Protein AF-A0A9X2JE69-F1 (afdb_monomer_lite)

Secondary structure (DSSP, 8-state):
---TTS-HHHHHHHHHHHHHHTTSSSHHHHHHHHHHHTT--HHHHHHHHHHHHHHHHHHHHHHT----------

Structure (mmCIF, N/CA/C/O backbone):
data_AF-A0A9X2JE69-F1
#
_entry.id   AF-A0A9X2JE69-F1
#
loop_
_atom_site.group_PDB
_atom_site.id
_atom_site.type_symbol
_atom_site.label_atom_id
_atom_site.label_alt_id
_atom_site.label_comp_id
_atom_site.label_asym_id
_atom_site.label_entity_id
_atom_site.label_seq_id
_atom_site.pdbx_PDB_ins_code
_atom_site.Cartn_x
_atom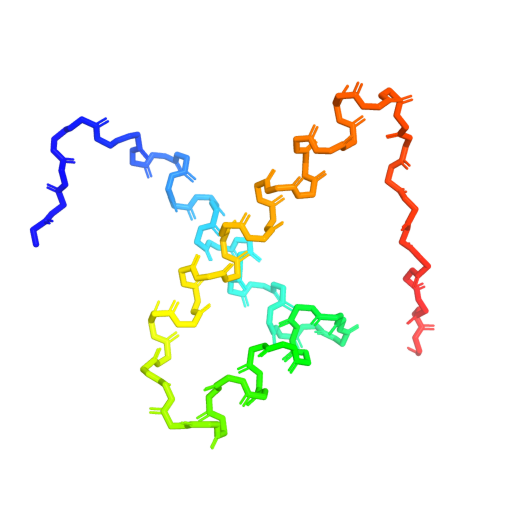_site.Cartn_y
_atom_site.Cartn_z
_atom_site.occupancy
_atom_site.B_iso_or_equiv
_atom_site.auth_seq_id
_atom_site.auth_comp_id
_atom_site.auth_asym_id
_atom_site.auth_atom_id
_atom_site.pdbx_PDB_model_num
ATOM 1 N N . LYS A 1 1 ? 15.231 11.680 -3.250 1.00 53.22 1 LYS A N 1
ATOM 2 C CA . LYS A 1 1 ? 15.274 12.606 -2.091 1.00 53.22 1 LYS A CA 1
ATOM 3 C C . LYS A 1 1 ? 13.950 12.482 -1.337 1.00 53.22 1 LYS A C 1
ATOM 5 O O . LYS A 1 1 ? 12.909 12.537 -1.979 1.00 53.22 1 LYS A O 1
ATOM 10 N N . LEU A 1 2 ? 13.966 12.177 -0.038 1.00 60.66 2 LEU A N 1
ATOM 11 C CA . LEU A 1 2 ? 12.743 12.083 0.774 1.00 60.66 2 LEU A CA 1
ATOM 12 C C . LEU A 1 2 ? 12.351 13.495 1.240 1.00 60.66 2 LEU A C 1
ATOM 14 O O . LEU A 1 2 ? 13.237 14.266 1.593 1.00 60.66 2 LEU A O 1
ATOM 18 N N . SER A 1 3 ? 11.059 13.839 1.201 1.00 71.75 3 SER A N 1
ATOM 19 C CA . SER A 1 3 ? 10.568 15.133 1.701 1.00 71.75 3 SER A CA 1
ATOM 20 C C . SER A 1 3 ? 10.827 15.257 3.204 1.00 71.75 3 SER A C 1
ATOM 22 O O . SER A 1 3 ? 10.609 14.295 3.940 1.00 71.75 3 SER A O 1
ATOM 24 N N . VAL A 1 4 ? 11.265 16.437 3.648 1.00 72.06 4 VAL A N 1
ATOM 25 C CA . VAL A 1 4 ? 11.470 16.762 5.071 1.00 72.06 4 VAL A CA 1
ATOM 26 C C . VAL A 1 4 ? 10.141 16.746 5.836 1.00 72.06 4 VAL A C 1
ATOM 28 O O . VAL A 1 4 ? 10.112 16.368 6.999 1.00 72.06 4 VAL A O 1
ATOM 31 N N . PHE A 1 5 ? 9.031 17.044 5.155 1.00 76.50 5 PHE A N 1
ATOM 32 C CA . PHE A 1 5 ? 7.679 17.057 5.723 1.00 76.50 5 PHE A CA 1
ATOM 33 C C . PHE A 1 5 ? 7.038 15.667 5.856 1.00 76.50 5 PHE A C 1
ATOM 35 O O . PHE A 1 5 ? 5.890 15.554 6.274 1.00 76.50 5 PHE A O 1
ATOM 42 N N . ALA A 1 6 ? 7.726 14.597 5.450 1.00 76.94 6 ALA A N 1
ATOM 43 C CA . ALA A 1 6 ? 7.166 13.254 5.529 1.00 76.94 6 ALA A CA 1
ATOM 44 C C . ALA A 1 6 ? 7.374 12.650 6.923 1.00 76.94 6 ALA A C 1
ATOM 46 O O . ALA A 1 6 ? 8.514 12.505 7.367 1.00 76.94 6 ALA A O 1
ATOM 47 N N . ASP A 1 7 ? 6.292 12.183 7.550 1.00 87.06 7 ASP A N 1
ATOM 48 C CA . ASP A 1 7 ? 6.386 11.311 8.721 1.00 87.06 7 ASP A CA 1
ATOM 49 C C . ASP A 1 7 ? 7.088 10.001 8.332 1.00 87.06 7 ASP A C 1
ATOM 51 O O . ASP A 1 7 ? 6.562 9.145 7.606 1.00 87.06 7 ASP A O 1
ATOM 55 N N . LYS A 1 8 ? 8.331 9.868 8.796 1.00 86.94 8 LYS A N 1
ATOM 56 C CA . LYS A 1 8 ? 9.202 8.734 8.482 1.00 86.94 8 LYS A CA 1
ATOM 57 C C . LYS A 1 8 ? 8.712 7.447 9.139 1.00 86.94 8 LYS A C 1
ATOM 59 O O . LYS A 1 8 ? 8.867 6.381 8.537 1.00 86.94 8 LYS A O 1
ATOM 64 N N . SER A 1 9 ? 8.121 7.537 10.330 1.00 91.38 9 SER A N 1
ATOM 65 C CA 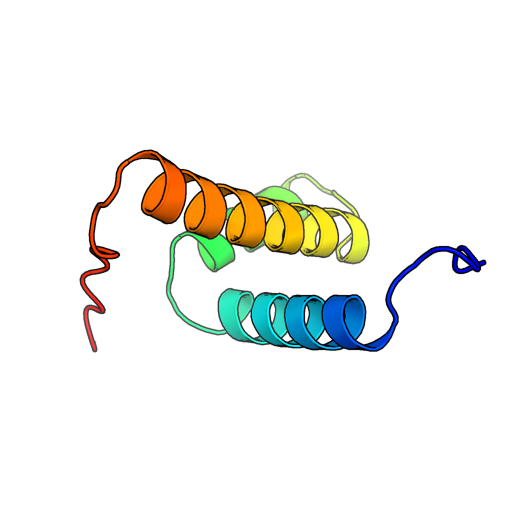. SER A 1 9 ? 7.633 6.371 11.068 1.00 91.38 9 SER A CA 1
ATOM 66 C C . SER A 1 9 ? 6.440 5.760 10.333 1.00 91.38 9 SER A C 1
ATOM 68 O O . SER A 1 9 ? 6.490 4.600 9.915 1.00 91.38 9 SER A O 1
ATOM 70 N N . MET A 1 10 ? 5.446 6.591 10.013 1.00 91.06 10 MET A N 1
ATOM 71 C CA . MET A 1 10 ? 4.234 6.193 9.306 1.00 91.06 10 MET A CA 1
ATOM 72 C C . MET A 1 10 ? 4.563 5.631 7.922 1.00 91.06 10 MET A C 1
ATOM 74 O O . MET A 1 10 ? 4.058 4.583 7.511 1.00 91.06 10 MET A O 1
ATOM 78 N N . LYS A 1 11 ? 5.480 6.287 7.200 1.00 90.62 11 LYS A N 1
ATOM 79 C CA . LYS A 1 11 ? 5.935 5.817 5.887 1.00 90.62 11 LYS A CA 1
ATOM 80 C C . LYS A 1 11 ? 6.583 4.433 5.954 1.00 90.62 11 LYS A C 1
ATOM 82 O O . LYS A 1 11 ? 6.375 3.639 5.034 1.00 90.62 11 LYS A O 1
ATOM 87 N N . SER A 1 12 ? 7.350 4.156 7.006 1.00 93.25 12 SER A N 1
ATOM 88 C CA . SER A 1 12 ? 8.026 2.870 7.203 1.00 93.25 12 SER A CA 1
ATOM 89 C C . SER A 1 12 ? 7.021 1.762 7.506 1.00 93.25 12 SER A C 1
ATOM 91 O O . SER A 1 12 ? 7.045 0.724 6.845 1.00 93.25 12 SER A O 1
ATOM 93 N N . VAL A 1 13 ? 6.068 2.017 8.407 1.00 95.50 13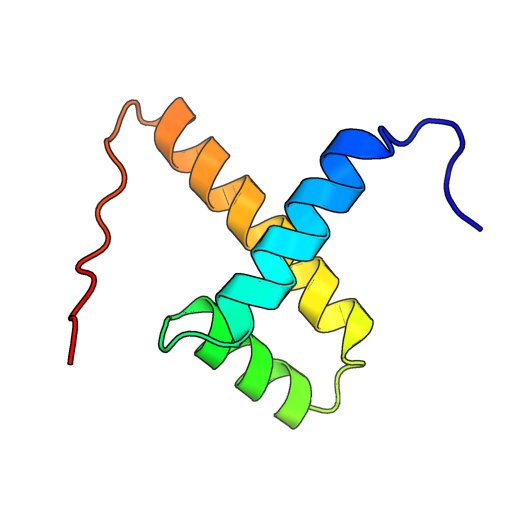 VAL A N 1
ATOM 94 C CA . VAL A 1 13 ? 4.992 1.069 8.741 1.00 95.50 13 VAL A CA 1
ATOM 95 C C . VAL A 1 13 ? 4.160 0.725 7.506 1.00 95.50 13 VAL A C 1
ATOM 97 O O . VAL A 1 13 ? 3.989 -0.449 7.182 1.00 95.50 13 VAL A O 1
ATOM 100 N N . LEU A 1 14 ? 3.710 1.729 6.746 1.00 94.81 14 LEU A N 1
ATOM 101 C CA . LEU A 1 14 ? 2.941 1.504 5.517 1.00 94.81 14 LEU A CA 1
ATOM 102 C C . LEU A 1 14 ? 3.741 0.737 4.461 1.00 94.81 14 LEU A C 1
ATOM 104 O O . LEU A 1 14 ? 3.181 -0.063 3.710 1.00 94.81 14 LEU A O 1
ATOM 108 N N . HIS A 1 15 ? 5.049 0.976 4.378 1.00 95.12 15 HIS A N 1
ATOM 109 C CA . HIS A 1 15 ? 5.919 0.236 3.472 1.00 95.12 15 HIS A CA 1
ATOM 110 C C . HIS A 1 15 ? 6.022 -1.240 3.855 1.00 95.12 15 HIS A C 1
ATOM 112 O O . HIS A 1 15 ? 5.828 -2.096 2.991 1.00 95.12 15 HIS A O 1
ATOM 118 N N . LEU A 1 16 ? 6.245 -1.540 5.135 1.00 96.56 16 LEU A N 1
ATOM 119 C CA . LEU A 1 16 ? 6.270 -2.911 5.644 1.00 96.56 16 LEU A CA 1
ATOM 120 C C . LEU A 1 16 ? 4.915 -3.608 5.458 1.00 96.56 16 LEU A C 1
ATOM 122 O O . LEU A 1 16 ? 4.874 -4.740 4.977 1.00 96.56 16 LEU A O 1
ATOM 126 N N . ALA A 1 17 ? 3.808 -2.914 5.734 1.00 95.25 17 ALA A N 1
ATOM 127 C CA . ALA A 1 17 ? 2.459 -3.429 5.514 1.00 95.25 17 ALA A CA 1
ATOM 128 C C . ALA A 1 17 ? 2.216 -3.784 4.039 1.00 95.25 17 ALA A C 1
ATOM 130 O O . ALA A 1 17 ? 1.746 -4.878 3.734 1.00 95.25 17 ALA A O 1
ATOM 131 N N . ALA A 1 18 ? 2.598 -2.904 3.107 1.00 96.12 18 ALA A N 1
ATOM 132 C CA . ALA A 1 18 ? 2.481 -3.178 1.677 1.00 96.12 18 ALA A CA 1
ATOM 133 C C . ALA A 1 18 ? 3.374 -4.348 1.230 1.00 96.12 18 ALA A C 1
ATOM 135 O O . ALA A 1 18 ? 2.929 -5.179 0.440 1.00 96.12 18 ALA A O 1
ATOM 136 N N . MET A 1 19 ? 4.603 -4.443 1.749 1.00 96.62 19 MET A N 1
ATOM 137 C CA . MET A 1 19 ? 5.523 -5.553 1.466 1.00 96.62 19 MET A CA 1
ATOM 138 C C . MET A 1 19 ? 4.988 -6.894 1.978 1.00 96.62 19 MET A C 1
ATOM 140 O O . MET A 1 19 ? 5.133 -7.905 1.293 1.00 96.62 19 MET A O 1
ATOM 144 N N . SER A 1 20 ? 4.349 -6.909 3.148 1.00 95.62 20 SER A N 1
ATOM 145 C CA . SER A 1 20 ? 3.676 -8.095 3.685 1.00 95.62 20 SER A CA 1
ATOM 146 C C . SER A 1 20 ? 2.442 -8.463 2.851 1.00 95.62 20 SER A C 1
ATOM 148 O O . SER A 1 20 ? 2.300 -9.603 2.404 1.00 95.62 20 SER A O 1
ATOM 150 N N . ALA A 1 21 ? 1.599 -7.478 2.529 1.00 93.06 21 ALA A N 1
ATOM 151 C CA . ALA A 1 21 ? 0.361 -7.685 1.782 1.00 93.06 21 ALA A CA 1
ATOM 152 C C . ALA A 1 21 ? 0.589 -8.337 0.410 1.00 93.06 21 ALA A C 1
ATOM 154 O O . ALA A 1 21 ? -0.180 -9.207 0.018 1.00 93.06 21 ALA A O 1
ATOM 155 N N . ILE A 1 22 ? 1.655 -7.980 -0.312 1.00 95.00 22 ILE A N 1
ATOM 156 C CA . ILE A 1 22 ? 1.938 -8.578 -1.630 1.00 95.00 22 ILE A CA 1
ATOM 157 C C . ILE A 1 22 ? 2.476 -10.019 -1.562 1.00 95.00 22 ILE A C 1
ATOM 159 O O . ILE A 1 22 ? 2.566 -10.677 -2.601 1.00 95.00 22 ILE A O 1
ATOM 163 N N . ARG A 1 23 ? 2.853 -10.518 -0.377 1.00 92.94 23 ARG A N 1
ATOM 164 C CA . ARG A 1 23 ? 3.344 -11.895 -0.182 1.00 92.94 23 ARG A CA 1
ATOM 165 C C . ARG A 1 23 ? 2.202 -12.884 0.050 1.00 92.94 23 ARG A C 1
ATOM 167 O O . ARG A 1 23 ? 2.287 -14.011 -0.427 1.00 92.94 23 ARG A O 1
ATOM 174 N N . ILE A 1 24 ? 1.134 -12.448 0.714 1.00 89.19 24 ILE A N 1
ATOM 175 C CA . ILE A 1 24 ? -0.035 -13.270 1.062 1.00 89.19 24 ILE A CA 1
ATOM 176 C C . ILE A 1 24 ? -1.022 -13.328 -0.118 1.00 89.19 24 ILE A C 1
ATOM 178 O O . ILE A 1 24 ? -1.109 -12.391 -0.914 1.00 89.19 24 ILE A O 1
ATOM 182 N N . ASN A 1 25 ? -1.775 -14.423 -0.258 1.00 86.88 25 ASN A N 1
ATOM 183 C CA . ASN A 1 25 ? -2.840 -14.539 -1.257 1.00 86.88 25 ASN A CA 1
ATOM 184 C C . ASN A 1 25 ? -4.019 -13.619 -0.906 1.00 86.88 25 ASN A C 1
ATOM 186 O O . ASN A 1 25 ? -4.877 -13.959 -0.105 1.00 86.88 25 ASN A O 1
ATOM 190 N N . ASN A 1 26 ? -4.037 -12.430 -1.506 1.00 88.31 26 ASN A N 1
ATOM 191 C CA . ASN A 1 26 ? -5.116 -11.457 -1.380 1.00 88.31 26 ASN A CA 1
ATOM 192 C C . ASN A 1 26 ? -5.243 -10.614 -2.659 1.00 88.31 26 ASN A C 1
ATOM 194 O O . ASN A 1 26 ? -4.442 -10.709 -3.598 1.00 88.31 26 ASN A O 1
ATOM 198 N N . ASP A 1 27 ? -6.240 -9.739 -2.669 1.00 91.19 27 ASP A N 1
ATOM 199 C CA . ASP A 1 27 ? -6.529 -8.837 -3.777 1.00 91.19 27 ASP A CA 1
ATOM 200 C C . ASP A 1 27 ? -5.400 -7.822 -4.072 1.00 91.19 27 ASP A C 1
ATOM 202 O O . ASP A 1 27 ? -5.163 -7.469 -5.232 1.00 91.19 27 ASP A O 1
ATOM 206 N N . LEU A 1 28 ? -4.635 -7.394 -3.060 1.00 93.88 28 LEU A N 1
ATOM 207 C CA . LEU A 1 28 ? -3.473 -6.512 -3.223 1.00 93.88 28 LEU A CA 1
ATOM 208 C C . LEU A 1 28 ? -2.313 -7.215 -3.938 1.00 93.88 28 LEU A C 1
ATOM 210 O O . LEU A 1 28 ? -1.659 -6.594 -4.780 1.00 93.88 28 LEU A O 1
ATOM 214 N N . ARG A 1 29 ? -2.078 -8.503 -3.666 1.00 94.38 29 ARG A N 1
ATOM 215 C CA . ARG A 1 29 ? -1.089 -9.322 -4.382 1.00 94.38 29 ARG A CA 1
ATOM 216 C C . ARG A 1 29 ? -1.482 -9.520 -5.838 1.00 94.38 29 ARG A C 1
ATOM 218 O O . ARG A 1 29 ? -0.631 -9.366 -6.715 1.00 94.38 29 ARG A O 1
ATOM 225 N N . VAL A 1 30 ? -2.753 -9.824 -6.109 1.00 95.44 30 VAL A N 1
ATOM 226 C CA . VAL A 1 30 ? -3.272 -9.939 -7.484 1.00 95.44 30 VAL A CA 1
ATOM 227 C C . VAL A 1 30 ? -3.076 -8.618 -8.231 1.00 95.44 30 VAL A C 1
ATOM 229 O O . VAL A 1 30 ? -2.529 -8.600 -9.335 1.00 95.44 30 VAL A O 1
ATOM 232 N N . TYR A 1 31 ? -3.428 -7.495 -7.598 1.00 95.38 31 TYR A N 1
ATOM 233 C CA . TYR A 1 31 ? -3.190 -6.162 -8.149 1.00 95.38 31 TYR A CA 1
ATOM 234 C C . TYR A 1 31 ? -1.704 -5.899 -8.429 1.00 95.38 31 TYR A C 1
ATOM 236 O O . TYR A 1 31 ? -1.364 -5.434 -9.519 1.00 95.38 31 TYR A O 1
ATOM 244 N N . TYR A 1 32 ? -0.822 -6.213 -7.475 1.00 96.94 32 TYR A N 1
ATOM 245 C CA . TYR A 1 32 ? 0.619 -6.024 -7.617 1.00 96.94 32 TYR A CA 1
ATOM 246 C C . TYR A 1 32 ? 1.167 -6.812 -8.808 1.00 96.94 32 TYR A C 1
ATOM 248 O O . TYR A 1 32 ? 1.787 -6.226 -9.695 1.00 96.94 32 TYR A O 1
ATOM 256 N N . LYS A 1 33 ? 0.881 -8.118 -8.874 1.00 97.06 33 LYS A N 1
ATOM 257 C CA . LYS A 1 33 ? 1.339 -8.992 -9.961 1.00 97.06 33 LYS A CA 1
ATOM 258 C C . LYS A 1 33 ? 0.865 -8.505 -11.323 1.00 97.06 33 LYS A C 1
ATOM 260 O O . LYS A 1 33 ? 1.677 -8.393 -12.234 1.00 97.06 33 LYS A O 1
ATOM 265 N N . ARG A 1 34 ? -0.418 -8.149 -11.442 1.00 98.00 34 ARG A N 1
ATOM 266 C CA . ARG A 1 34 ? -0.981 -7.618 -12.688 1.00 98.00 34 ARG A CA 1
ATOM 267 C C . ARG A 1 34 ? -0.266 -6.345 -13.133 1.00 98.00 34 ARG A C 1
ATOM 269 O O . ARG A 1 34 ? 0.135 -6.241 -14.282 1.00 98.00 34 ARG A O 1
ATOM 276 N N . LYS A 1 35 ? -0.063 -5.381 -12.229 1.00 97.50 35 LYS A N 1
ATOM 277 C CA . LYS A 1 35 ? 0.612 -4.119 -12.572 1.00 97.50 35 LYS A CA 1
ATOM 278 C C . LYS A 1 35 ? 2.093 -4.293 -12.902 1.00 97.50 35 LYS A C 1
ATOM 280 O O . LYS A 1 35 ? 2.597 -3.556 -13.742 1.00 97.50 35 LYS A O 1
ATOM 285 N N . VAL A 1 36 ? 2.773 -5.250 -12.277 1.00 97.56 36 VAL A N 1
ATOM 286 C CA . VAL A 1 36 ? 4.149 -5.609 -12.647 1.00 97.56 36 VAL A CA 1
ATOM 287 C C . VAL A 1 36 ? 4.186 -6.281 -14.025 1.00 97.56 36 VAL A C 1
ATOM 289 O O . VAL A 1 36 ? 5.060 -5.952 -14.818 1.00 97.56 36 VAL A O 1
ATOM 292 N N . ALA A 1 37 ? 3.221 -7.152 -14.341 1.00 97.88 37 ALA A N 1
ATOM 293 C CA . ALA A 1 37 ? 3.098 -7.780 -15.660 1.00 97.88 37 ALA A CA 1
ATOM 294 C C . ALA A 1 37 ? 2.782 -6.769 -16.779 1.00 97.88 37 ALA A C 1
ATOM 296 O O . ALA A 1 37 ? 3.259 -6.926 -17.894 1.00 97.88 37 ALA A O 1
ATOM 297 N N . GLU A 1 38 ? 2.066 -5.683 -16.469 1.00 97.44 38 GLU A N 1
ATOM 298 C CA . GLU A 1 38 ? 1.874 -4.525 -17.363 1.00 97.44 38 GLU A CA 1
ATOM 299 C C . GLU A 1 38 ? 3.170 -3.698 -17.588 1.00 97.44 38 GLU A C 1
ATOM 301 O O . GLU A 1 38 ? 3.118 -2.623 -18.180 1.00 97.44 38 GLU A O 1
ATOM 306 N N . GLY A 1 39 ? 4.326 -4.132 -17.070 1.00 97.12 39 GLY A N 1
ATOM 307 C CA . GLY A 1 39 ? 5.620 -3.462 -17.252 1.00 97.12 39 GLY A CA 1
ATOM 308 C C . GLY A 1 39 ? 5.888 -2.298 -16.293 1.00 97.12 39 GLY A C 1
ATOM 309 O O . GLY A 1 39 ? 6.877 -1.580 -16.445 1.00 97.12 39 GLY A O 1
ATOM 310 N N . LYS A 1 40 ? 5.041 -2.076 -15.278 1.00 96.81 40 LYS A N 1
ATOM 311 C CA . LYS A 1 40 ? 5.244 -0.964 -14.336 1.00 96.81 40 LYS A CA 1
ATOM 312 C C . LYS A 1 40 ? 6.382 -1.249 -13.360 1.00 96.81 40 LYS A C 1
ATOM 314 O O . LYS A 1 40 ? 6.513 -2.347 -12.818 1.00 96.81 40 LYS A O 1
ATOM 319 N N . ALA A 1 41 ? 7.146 -0.206 -13.036 1.00 97.56 41 ALA A N 1
ATOM 320 C CA . ALA A 1 41 ? 8.227 -0.288 -12.059 1.00 97.56 41 ALA A CA 1
ATOM 321 C C . ALA A 1 41 ? 7.722 -0.788 -10.692 1.00 97.56 41 ALA A C 1
ATOM 323 O O . ALA A 1 41 ? 6.817 -0.196 -10.096 1.00 97.56 41 ALA A O 1
ATOM 324 N N . LYS A 1 42 ? 8.362 -1.836 -10.157 1.00 96.19 42 LYS A N 1
ATOM 325 C CA . LYS A 1 42 ? 7.968 -2.516 -8.906 1.00 96.19 42 LYS A CA 1
ATOM 326 C C . LYS A 1 42 ? 7.745 -1.550 -7.737 1.00 96.19 42 LYS A C 1
ATOM 328 O O . LYS A 1 42 ? 6.763 -1.684 -7.011 1.00 96.19 42 LYS A O 1
ATOM 333 N N . MET A 1 43 ? 8.610 -0.544 -7.585 1.00 95.69 43 MET A N 1
ATOM 334 C CA . MET A 1 43 ? 8.491 0.465 -6.523 1.00 95.69 43 MET A CA 1
ATOM 335 C C . MET A 1 43 ? 7.288 1.399 -6.699 1.00 95.69 43 MET A C 1
ATOM 337 O O . MET A 1 43 ? 6.666 1.785 -5.708 1.00 95.69 43 MET A O 1
ATOM 341 N N . SER A 1 44 ? 6.923 1.728 -7.941 1.00 96.88 44 SER A N 1
ATOM 342 C CA . SER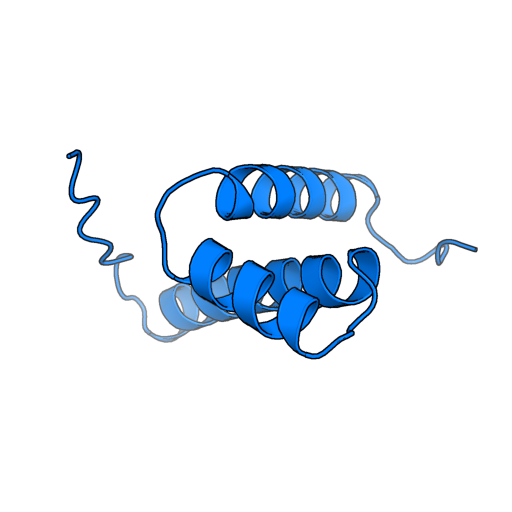 A 1 44 ? 5.722 2.517 -8.239 1.00 96.88 44 SER A CA 1
ATOM 343 C C . SER A 1 44 ? 4.457 1.718 -7.925 1.00 96.88 44 SER A C 1
ATOM 345 O O . SER A 1 44 ? 3.555 2.208 -7.244 1.00 96.88 44 SER A O 1
ATOM 347 N N . VAL A 1 45 ? 4.431 0.438 -8.307 1.00 97.56 45 VAL A N 1
ATOM 348 C CA . VAL A 1 45 ? 3.319 -0.462 -7.970 1.00 97.56 45 VAL A CA 1
ATOM 349 C C . VAL A 1 45 ? 3.191 -0.637 -6.456 1.00 97.56 45 VAL A C 1
ATOM 351 O O . VAL A 1 45 ? 2.088 -0.562 -5.920 1.00 97.56 45 VAL A O 1
ATOM 354 N N . LEU A 1 46 ? 4.305 -0.789 -5.737 1.00 96.81 46 LEU A N 1
ATOM 355 C CA . LEU A 1 46 ? 4.300 -0.878 -4.276 1.00 96.81 46 LEU A CA 1
ATOM 356 C C . LEU A 1 46 ? 3.796 0.418 -3.614 1.00 96.81 46 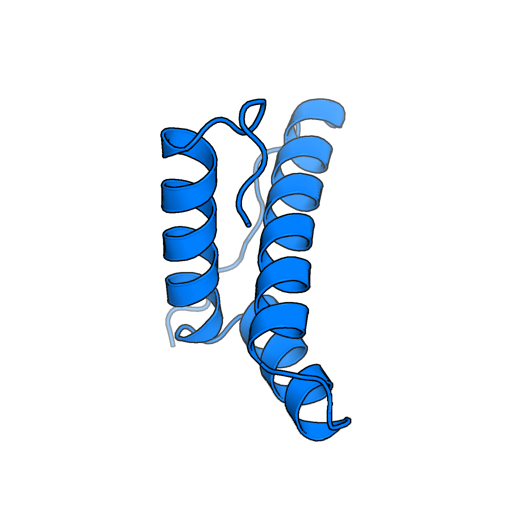LEU A C 1
ATOM 358 O O . LEU A 1 46 ? 3.100 0.374 -2.601 1.00 96.81 46 LEU A O 1
ATOM 362 N N . ASN A 1 47 ? 4.101 1.585 -4.189 1.00 95.75 47 ASN A N 1
ATOM 363 C CA . ASN A 1 47 ? 3.511 2.856 -3.760 1.00 95.75 47 ASN A CA 1
ATOM 364 C C . ASN A 1 47 ? 1.990 2.883 -3.976 1.00 95.75 47 ASN A C 1
ATOM 366 O O . ASN A 1 47 ? 1.254 3.311 -3.092 1.00 95.75 47 ASN A O 1
ATOM 370 N N . ALA A 1 48 ? 1.508 2.359 -5.105 1.00 96.75 48 ALA A N 1
ATOM 371 C CA . ALA A 1 48 ? 0.076 2.233 -5.352 1.00 96.75 48 ALA A CA 1
ATOM 372 C C . ALA A 1 48 ? -0.609 1.280 -4.354 1.00 96.75 48 ALA A C 1
ATOM 374 O O . ALA A 1 48 ? -1.715 1.566 -3.899 1.00 96.75 48 ALA A O 1
ATOM 375 N N . VAL A 1 49 ? 0.052 0.184 -3.959 1.00 96.94 49 VAL A N 1
ATOM 376 C CA . VAL A 1 49 ? -0.441 -0.719 -2.901 1.00 96.94 49 VAL A CA 1
ATOM 377 C C . VAL A 1 49 ? -0.547 0.010 -1.557 1.00 96.94 49 VAL A C 1
ATOM 379 O O . VAL A 1 49 ? -1.583 -0.098 -0.904 1.00 96.94 49 VAL A O 1
ATOM 382 N N . ARG A 1 50 ? 0.456 0.814 -1.170 1.00 95.56 50 ARG A N 1
ATOM 383 C CA . ARG A 1 50 ? 0.378 1.659 0.039 1.00 95.56 50 ARG A CA 1
ATOM 384 C C . ARG A 1 50 ? -0.843 2.577 0.015 1.00 95.56 50 ARG A C 1
ATOM 386 O O . ARG A 1 50 ? -1.605 2.595 0.975 1.00 95.56 50 ARG A O 1
ATOM 393 N N . ASN A 1 51 ? -1.077 3.267 -1.101 1.00 95.94 51 ASN A N 1
ATOM 394 C CA . ASN A 1 51 ? -2.243 4.143 -1.245 1.00 95.94 51 ASN A CA 1
ATOM 395 C C . ASN A 1 51 ? -3.562 3.365 -1.152 1.00 95.94 51 ASN A C 1
ATOM 397 O O . ASN A 1 51 ? -4.505 3.832 -0.521 1.00 95.94 51 ASN A O 1
ATOM 401 N N . LYS A 1 52 ? -3.636 2.157 -1.725 1.00 95.00 52 LYS A N 1
ATOM 402 C CA . LYS A 1 52 ? -4.825 1.300 -1.602 1.00 95.00 52 LYS A CA 1
ATOM 403 C C . LYS A 1 52 ? -5.129 0.923 -0.153 1.00 95.00 52 LYS A C 1
ATOM 405 O O . LYS A 1 52 ? -6.295 0.950 0.225 1.00 95.00 52 LYS A O 1
ATOM 410 N N . ILE A 1 53 ? -4.110 0.607 0.647 1.00 94.44 53 ILE A N 1
ATOM 411 C CA . ILE A 1 53 ? -4.276 0.319 2.081 1.00 94.44 53 ILE A CA 1
ATOM 412 C C . ILE A 1 53 ? -4.866 1.541 2.799 1.00 94.44 53 ILE A C 1
ATOM 414 O O . ILE A 1 53 ? -5.865 1.408 3.500 1.00 94.44 53 ILE A O 1
ATOM 418 N N . ILE A 1 54 ? -4.313 2.734 2.559 1.00 94.75 54 ILE A N 1
ATOM 419 C CA . ILE A 1 54 ? -4.802 3.987 3.161 1.00 94.75 54 ILE A CA 1
ATOM 420 C C . ILE A 1 54 ? -6.259 4.252 2.772 1.00 94.75 54 ILE A C 1
ATOM 422 O O . ILE A 1 54 ? -7.080 4.545 3.636 1.00 94.75 54 ILE A O 1
ATOM 426 N N . HIS A 1 55 ? -6.608 4.094 1.493 1.00 94.75 55 HIS A N 1
ATOM 427 C CA . HIS A 1 55 ? -7.986 4.278 1.036 1.00 94.75 55 HIS A CA 1
ATOM 428 C C . HIS A 1 55 ? -8.961 3.290 1.678 1.00 94.75 55 HIS A C 1
ATOM 430 O O . HIS A 1 55 ? -10.077 3.687 2.000 1.00 94.75 55 HIS A O 1
ATOM 436 N N . ARG A 1 56 ? -8.555 2.032 1.896 1.00 92.50 56 ARG A N 1
ATOM 437 C CA . ARG A 1 56 ? -9.388 1.055 2.616 1.00 92.50 56 ARG A CA 1
ATOM 438 C C . ARG A 1 56 ? -9.622 1.484 4.055 1.00 92.50 56 ARG A C 1
ATOM 440 O O . ARG A 1 56 ? -10.769 1.544 4.473 1.00 92.50 56 ARG A O 1
ATOM 447 N N . ILE A 1 57 ? -8.557 1.830 4.780 1.00 92.94 57 ILE A N 1
ATOM 448 C CA . ILE A 1 57 ? -8.653 2.299 6.170 1.00 92.94 57 ILE A CA 1
ATOM 449 C C . ILE A 1 57 ? -9.582 3.514 6.250 1.00 92.94 57 ILE A C 1
ATOM 451 O O . ILE A 1 57 ? -10.514 3.534 7.049 1.00 92.94 57 ILE A O 1
ATOM 455 N N . TYR A 1 58 ? -9.382 4.493 5.366 1.00 95.25 58 TYR A N 1
ATOM 456 C CA . TYR A 1 58 ? -10.211 5.691 5.319 1.00 95.25 58 TYR A CA 1
ATOM 457 C C . TYR A 1 58 ? -11.683 5.379 5.019 1.00 95.25 58 TYR A C 1
ATOM 459 O O . TYR A 1 58 ? -12.561 5.928 5.676 1.00 95.25 58 TYR A O 1
ATOM 467 N N . ALA A 1 59 ? -11.970 4.483 4.069 1.00 93.25 59 ALA A N 1
ATOM 468 C CA . ALA A 1 59 ? -13.339 4.088 3.745 1.00 93.25 59 ALA A CA 1
ATOM 469 C C . ALA A 1 59 ? -14.051 3.426 4.935 1.00 93.25 59 ALA A C 1
ATOM 471 O O . ALA A 1 59 ? -15.213 3.730 5.187 1.00 93.25 59 ALA A O 1
ATOM 472 N N . LEU A 1 60 ? -13.354 2.574 5.693 1.00 93.38 60 LEU A N 1
ATOM 473 C CA . LEU A 1 60 ? -13.911 1.937 6.891 1.00 93.38 60 LEU A CA 1
ATOM 474 C C . LEU A 1 60 ? -14.247 2.959 7.977 1.00 93.38 60 LEU A C 1
ATOM 476 O O . LEU A 1 60 ? -15.350 2.933 8.516 1.00 93.38 60 LEU A O 1
ATOM 480 N N . ILE A 1 61 ? -13.319 3.883 8.253 1.00 94.88 61 ILE A N 1
ATOM 481 C CA . ILE A 1 61 ? -13.516 4.955 9.239 1.00 94.88 61 ILE A CA 1
ATOM 482 C C . ILE A 1 61 ? -14.670 5.861 8.806 1.00 94.88 61 ILE A C 1
ATOM 484 O O . ILE A 1 61 ? -15.556 6.164 9.602 1.00 94.88 61 ILE A O 1
ATOM 488 N N . LYS A 1 62 ? -14.692 6.270 7.534 1.00 95.56 62 LYS A N 1
ATOM 489 C CA . LYS A 1 62 ? -15.736 7.144 6.990 1.00 95.56 62 LYS A CA 1
ATOM 490 C C . LYS A 1 62 ? -17.121 6.507 7.084 1.00 95.56 62 LYS A C 1
ATOM 492 O O . LYS A 1 62 ? -18.075 7.193 7.428 1.00 95.56 62 LYS A O 1
ATOM 497 N N . ASN A 1 63 ? -17.224 5.217 6.784 1.00 94.00 63 ASN A N 1
ATOM 498 C CA . ASN A 1 63 ? -18.502 4.512 6.756 1.00 94.00 63 ASN A CA 1
ATOM 499 C C . ASN A 1 63 ? -18.892 3.912 8.118 1.00 94.00 63 ASN A C 1
ATOM 501 O O . ASN A 1 63 ? -19.965 3.330 8.218 1.00 94.00 63 ASN A O 1
ATOM 505 N N . GLN A 1 64 ? -18.037 4.023 9.146 1.00 93.25 64 GLN A N 1
ATOM 506 C CA . GLN A 1 64 ? -18.222 3.382 10.457 1.00 93.25 64 GLN A CA 1
ATOM 507 C C . GLN A 1 64 ? -18.485 1.868 10.341 1.00 93.25 64 GLN A C 1
ATOM 509 O O . GLN A 1 64 ? -19.248 1.275 11.100 1.00 93.25 64 GLN A O 1
ATOM 514 N N . THR A 1 65 ? -17.848 1.229 9.358 1.00 91.31 65 THR A N 1
ATOM 515 C CA . THR A 1 65 ? -18.004 -0.202 9.080 1.00 91.31 65 THR A CA 1
ATOM 516 C C . THR A 1 65 ? -16.774 -0.975 9.518 1.00 91.31 65 THR A C 1
ATOM 518 O O . THR A 1 65 ? -15.645 -0.550 9.270 1.00 91.31 65 THR A O 1
ATOM 521 N N . ILE A 1 66 ? -16.986 -2.163 10.078 1.00 87.31 66 ILE A N 1
ATOM 522 C CA . ILE A 1 66 ? -15.906 -3.098 10.400 1.00 87.31 66 ILE A CA 1
ATOM 523 C C . ILE A 1 66 ? -15.311 -3.655 9.102 1.00 87.31 66 ILE A C 1
ATOM 525 O O . ILE A 1 66 ? -16.032 -3.917 8.135 1.00 87.31 66 ILE A O 1
ATOM 529 N N . TYR A 1 67 ? -13.988 -3.836 9.078 1.00 85.00 67 TYR A N 1
ATOM 530 C CA . TYR A 1 67 ? -13.317 -4.481 7.955 1.00 85.00 67 TYR A CA 1
ATOM 531 C C . TYR A 1 67 ? -13.854 -5.898 7.760 1.00 85.00 67 TYR A C 1
ATOM 533 O O . TYR A 1 67 ? -13.713 -6.747 8.637 1.00 85.00 67 TYR A O 1
ATOM 541 N N . LYS A 1 68 ? -14.450 -6.155 6.596 1.00 80.00 68 LYS A N 1
ATOM 542 C CA . LYS A 1 68 ? -14.871 -7.491 6.180 1.00 80.00 68 LYS A CA 1
ATOM 543 C C . LYS A 1 68 ? -13.828 -8.031 5.221 1.00 80.00 68 LYS A C 1
ATOM 545 O O . LYS A 1 68 ? -13.701 -7.542 4.100 1.00 80.00 68 LYS A O 1
ATOM 550 N N . ASN A 1 69 ? -13.043 -8.985 5.691 1.00 69.81 69 ASN A N 1
ATOM 551 C CA . ASN A 1 69 ? -12.093 -9.701 4.863 1.00 69.81 69 ASN A CA 1
ATOM 552 C C . ASN A 1 69 ? -12.161 -11.155 5.268 1.00 69.81 69 ASN A C 1
ATOM 554 O O . ASN A 1 69 ? -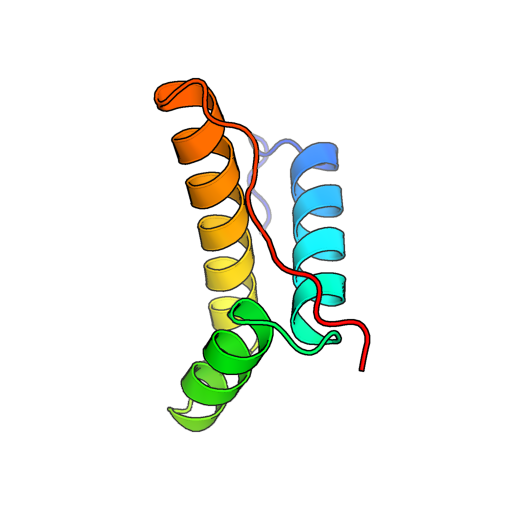11.661 -11.525 6.331 1.00 69.81 69 ASN A O 1
ATOM 558 N N . ASP A 1 70 ? -12.812 -11.936 4.418 1.00 54.84 70 ASP A N 1
ATOM 559 C CA . ASP A 1 70 ? -12.839 -13.381 4.515 1.00 54.84 70 ASP A CA 1
ATOM 560 C C . ASP A 1 70 ? -11.416 -13.848 4.221 1.00 54.84 70 ASP A C 1
ATOM 562 O O . ASP A 1 70 ? -11.024 -14.085 3.078 1.00 54.84 70 ASP A O 1
ATOM 566 N N . LEU A 1 71 ? -10.583 -13.878 5.261 1.00 54.69 71 LEU A N 1
ATOM 567 C CA . LEU A 1 71 ? -9.324 -14.594 5.226 1.00 54.69 71 LEU A CA 1
ATOM 568 C C . LEU A 1 71 ? -9.703 -16.060 5.030 1.00 54.69 71 LEU A C 1
ATOM 570 O O . LEU A 1 71 ? -9.895 -16.791 5.997 1.00 54.69 71 LEU A O 1
ATOM 574 N N . VAL A 1 72 ? -9.858 -16.476 3.773 1.00 46.59 72 VAL A N 1
ATOM 575 C CA . VAL A 1 72 ? -9.881 -17.885 3.404 1.00 46.59 72 VAL A CA 1
ATOM 576 C C . VAL A 1 72 ? -8.476 -18.386 3.711 1.00 46.59 72 VAL A C 1
ATOM 578 O O . VAL A 1 72 ? -7.566 -18.300 2.885 1.00 46.59 72 VAL A O 1
ATOM 581 N N . LEU A 1 73 ? -8.276 -18.799 4.961 1.00 46.47 73 LEU A N 1
ATOM 582 C CA . LEU A 1 73 ? -7.150 -19.615 5.372 1.00 46.47 73 LEU A CA 1
ATOM 583 C C . LEU A 1 73 ? -7.313 -20.918 4.587 1.00 46.47 73 LEU A C 1
ATOM 585 O O . LEU A 1 73 ? -8.161 -21.740 4.920 1.00 46.47 73 LEU A O 1
ATOM 589 N N . SER A 1 74 ? -6.618 -20.994 3.451 1.00 42.78 74 SER A N 1
ATOM 590 C CA . SER A 1 74 ? -6.477 -22.227 2.673 1.00 42.78 74 SER A CA 1
ATOM 591 C C . SER A 1 74 ? -5.604 -23.210 3.433 1.00 42.78 74 SER A C 1
ATOM 593 O O . SER A 1 74 ? -4.609 -22.734 4.029 1.00 42.78 74 SER A O 1
#

Foldseek 3Di:
DDDPPDPPVVVVVLLVVLVVVLVDPDPLVVQLVVVVVVVDDSVVSSVVSSVVVVVLVVVCVVVVHDDDDPPPPD

Organism: NCBI:txid2953739

pLDDT: mean 88.56, std 13.63, range [42.78, 98.0]

Sequence (74 aa):
KLSVFADKSMKSVLHLAAMSAIRINNDLRVYYKRKVAEGKAKMSVLNAVRNKIIHRIYALIKNQTIYKNDLVLS

Radius of gyration: 13.77 Å; chains: 1; bounding box: 34×39×28 Å